Protein AF-I4EXV6-F1 (afdb_monomer_lite)

pLDDT: mean 74.29, std 11.43, range [47.28, 93.62]

Foldseek 3Di:
DDDDDDDDDPPPPP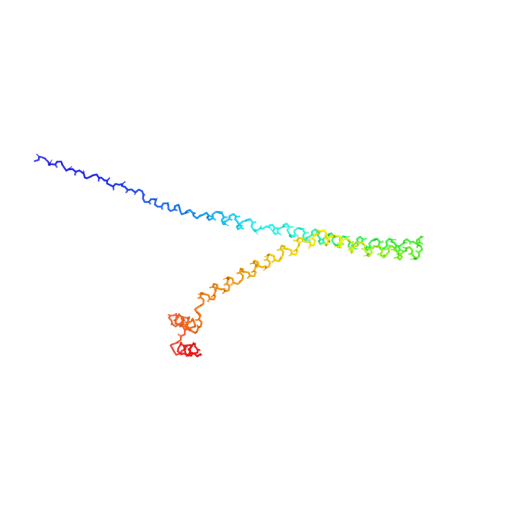DPPPPPVVVVPCVVVVVVVVVVPVPCPPVVVVVVVVVVVVVVVLVVVLVVVLVVLVVPPPDDPVRSVVVNVCSVCVVVVVVVVCCVVCVVPVVVVVVVVVVVVVVVVVVVVVVVCVVQDPALVSQLVVLVVCVVVVVDDPVVSVVSSVVRVD

Organism: Modestobacter italicus (strain DSM 44449 / CECT 9708 / BC 501) (NCBI:txid2732864)

Sequence (166 aa):
MTLPRRRSPPGDEGQPTAAADDDGDPTWRYAMALAATEDYPLLDVMWSMIVFFGLLLFFWLLFVVFDDLFKRRDIGGWGKTLWTVVVILLPYLGVFTYLIVEGRDIVGRRAQEAAEAQQQLEDRMRRISAQAPAGGTGEIQRGKQLLDEGTITADEFDAIKRRALV

Secondary structure (DSSP, 8-state):
-----PPPPP----------------HHHHHHHHHTTS--HHHHHHHHHHHHHHHHHHHHHHHHHHHHHHH--SS-HHHHHHHHHHHHHHHHHHHHHHHHHHHHHHHHHHHHHHHHHHHHHHHHHHHHHHHSPTTHHHHHHHHHHHHHTTSS-HHHHHHHHHHHT-

Structure (mmCIF, N/CA/C/O backbone):
data_AF-I4EXV6-F1
#
_entry.id   AF-I4EXV6-F1
#
loop_
_atom_site.group_PDB
_atom_site.id
_atom_site.type_symbol
_atom_site.label_atom_id
_atom_site.label_alt_id
_atom_site.label_comp_id
_atom_site.label_asym_id
_atom_site.label_entity_id
_atom_site.label_seq_id
_atom_site.pdbx_PDB_ins_code
_atom_site.Cartn_x
_atom_site.Cartn_y
_atom_site.Cartn_z
_atom_site.occupancy
_atom_site.B_iso_or_equiv
_atom_site.auth_seq_id
_atom_site.auth_comp_id
_atom_site.auth_asym_id
_atom_site.auth_atom_id
_atom_site.pdbx_PDB_model_num
ATOM 1 N N . MET A 1 1 ? -56.619 44.611 73.794 1.00 51.75 1 MET A N 1
ATOM 2 C CA . MET A 1 1 ? -55.528 44.850 72.819 1.00 51.75 1 MET A CA 1
ATOM 3 C C . MET A 1 1 ? -54.254 44.957 73.642 1.00 51.75 1 MET A C 1
ATOM 5 O O . MET A 1 1 ? -54.265 45.754 74.560 1.00 51.75 1 MET A O 1
ATOM 9 N N . THR A 1 2 ? -53.224 44.116 73.527 1.00 56.16 2 THR A N 1
ATOM 10 C CA . THR A 1 2 ? -52.598 43.542 72.321 1.00 56.16 2 THR A CA 1
ATOM 11 C C . THR A 1 2 ? -51.805 42.270 72.713 1.00 56.16 2 THR A C 1
ATOM 13 O O . THR A 1 2 ? -51.445 42.095 73.871 1.00 56.16 2 THR A O 1
ATOM 16 N N . LEU A 1 3 ? -51.622 41.362 71.751 1.00 63.12 3 LEU A N 1
ATOM 17 C CA . LEU A 1 3 ? -51.400 39.904 71.854 1.00 63.12 3 LEU A CA 1
ATOM 18 C C . LEU A 1 3 ? -50.024 39.419 72.390 1.00 63.12 3 LEU A C 1
ATOM 20 O O . LEU A 1 3 ? -49.043 40.158 72.318 1.00 63.12 3 LEU A O 1
ATOM 24 N N . PRO A 1 4 ? -49.916 38.146 72.846 1.00 61.00 4 PRO A N 1
ATOM 25 C CA . PRO A 1 4 ? -48.655 37.514 73.252 1.00 61.00 4 PRO A CA 1
ATOM 26 C C . PRO A 1 4 ? -47.729 37.190 72.062 1.00 61.00 4 PRO A C 1
ATOM 28 O O . PRO A 1 4 ? -48.160 36.726 71.006 1.00 61.00 4 PRO A O 1
ATOM 31 N N . ARG A 1 5 ? -46.424 37.404 72.262 1.00 64.62 5 ARG A N 1
ATOM 32 C CA . ARG A 1 5 ? -45.341 37.181 71.290 1.00 64.62 5 ARG A CA 1
ATOM 33 C C . ARG A 1 5 ? -45.160 35.673 71.038 1.00 64.62 5 ARG A C 1
ATOM 35 O O . ARG A 1 5 ? -44.611 34.966 71.882 1.00 64.62 5 ARG A O 1
ATOM 42 N N . ARG A 1 6 ? -45.628 35.170 69.888 1.00 63.91 6 ARG A N 1
ATOM 43 C CA . ARG A 1 6 ? -45.310 33.816 69.391 1.00 63.91 6 ARG A CA 1
ATOM 44 C C . ARG A 1 6 ? -43.787 33.662 69.271 1.00 63.91 6 ARG A C 1
ATOM 46 O O . ARG A 1 6 ? -43.142 34.485 68.628 1.00 63.91 6 ARG A O 1
ATOM 53 N N . ARG A 1 7 ? -43.229 32.597 69.855 1.00 61.91 7 ARG A N 1
ATOM 54 C CA . ARG A 1 7 ? -41.917 32.063 69.457 1.00 61.91 7 ARG A CA 1
ATOM 55 C C . ARG A 1 7 ? -42.041 31.525 68.033 1.00 61.91 7 ARG A C 1
ATOM 57 O O . ARG A 1 7 ? -42.920 30.702 67.782 1.00 61.91 7 ARG A O 1
ATOM 64 N N . SER A 1 8 ? -41.164 31.960 67.138 1.00 64.69 8 SER A N 1
ATOM 65 C CA . SER A 1 8 ? -40.897 31.230 65.900 1.00 64.69 8 SER A CA 1
ATOM 66 C C . SER A 1 8 ? -40.011 30.021 66.231 1.00 64.69 8 SER A C 1
ATOM 68 O O . SER A 1 8 ? -39.054 30.189 66.992 1.00 64.69 8 SER A O 1
ATOM 70 N N . PRO A 1 9 ? -40.316 28.812 65.730 1.00 63.75 9 PRO A N 1
ATOM 71 C CA . PRO A 1 9 ? -39.356 27.712 65.730 1.00 63.75 9 PRO A CA 1
ATOM 72 C C . PRO A 1 9 ? -38.160 28.063 64.825 1.00 63.75 9 PRO A C 1
ATOM 74 O O . PRO A 1 9 ? -38.333 28.846 63.885 1.00 63.75 9 PRO A O 1
ATOM 77 N N . PRO A 1 10 ? -36.954 27.531 65.103 1.00 61.09 10 PRO A N 1
ATOM 78 C CA . PRO A 1 10 ? -35.848 27.624 64.163 1.00 61.09 10 PRO A CA 1
ATOM 79 C C . PRO A 1 10 ? -36.288 26.918 62.881 1.00 61.09 10 PRO A C 1
ATOM 81 O O . PRO A 1 10 ? -36.674 25.753 62.909 1.00 61.09 10 PRO A O 1
ATOM 84 N N . GLY A 1 11 ? -36.319 27.663 61.779 1.00 55.62 11 GLY A N 1
ATOM 85 C CA . GLY A 1 11 ? -36.436 27.068 60.463 1.00 55.62 11 GLY A CA 1
ATOM 86 C C . GLY A 1 11 ? -35.186 26.239 60.233 1.00 55.62 11 GLY A C 1
ATOM 87 O O . GLY A 1 11 ? -34.122 26.788 59.953 1.00 55.62 11 GLY A O 1
ATOM 88 N N . ASP A 1 12 ? -35.334 24.930 60.391 1.00 58.97 12 ASP A N 1
ATOM 89 C CA . ASP A 1 12 ? -34.539 23.931 59.700 1.00 58.97 12 ASP A CA 1
ATOM 90 C C . ASP A 1 12 ? -34.760 24.122 58.190 1.00 58.97 12 ASP A C 1
ATOM 92 O O . ASP A 1 12 ? -35.495 23.382 57.547 1.00 58.97 12 ASP A O 1
ATOM 96 N N . GLU A 1 13 ? -34.138 25.147 57.613 1.00 57.84 13 GLU A N 1
ATOM 97 C CA . GLU A 1 13 ? -33.858 25.211 56.176 1.00 57.84 13 GLU A CA 1
ATOM 98 C C . GLU A 1 13 ? -32.457 24.637 55.956 1.00 57.84 13 GLU A C 1
ATOM 100 O O . GLU A 1 13 ? -31.536 25.259 55.427 1.00 57.84 13 GLU A O 1
ATOM 105 N N . GLY A 1 14 ? -32.295 23.410 56.452 1.00 57.44 14 GLY A N 1
ATOM 106 C CA . GLY A 1 14 ? -31.312 22.496 55.920 1.00 57.44 14 GLY A CA 1
ATOM 107 C C . GLY A 1 14 ? -31.744 22.097 54.512 1.00 57.44 14 GLY A C 1
ATOM 108 O O . GLY A 1 14 ? -32.912 21.805 54.277 1.00 57.44 14 GLY A O 1
ATOM 109 N N . GLN A 1 15 ? -30.752 22.050 53.626 1.00 55.94 15 GLN A N 1
ATOM 110 C CA . GLN A 1 15 ? -30.776 21.504 52.267 1.00 55.94 15 GLN A CA 1
ATOM 111 C C . GLN A 1 15 ? -31.328 22.422 51.168 1.00 55.94 15 GLN A C 1
ATOM 113 O O . GLN A 1 15 ? -32.482 22.310 50.759 1.00 55.94 15 GLN A O 1
ATOM 118 N N . PRO A 1 16 ? -30.437 23.183 50.498 1.00 55.34 16 PRO A N 1
ATOM 119 C CA . PRO A 1 16 ? -30.421 23.092 49.045 1.00 55.34 16 PRO A CA 1
ATOM 120 C C . PRO A 1 16 ? -30.399 21.603 48.672 1.00 55.34 16 PRO A C 1
ATOM 122 O O . PRO A 1 16 ? -29.424 20.897 48.925 1.00 55.34 16 PRO A O 1
ATOM 125 N N . THR A 1 17 ? -31.496 21.119 48.097 1.00 58.41 17 THR A N 1
ATOM 126 C CA . THR A 1 17 ? -31.612 19.825 47.415 1.00 58.41 17 THR A CA 1
ATOM 127 C C . THR A 1 17 ? -30.792 19.848 46.125 1.00 58.41 17 THR A C 1
ATOM 129 O O . THR A 1 17 ? -31.311 19.673 45.027 1.00 58.41 17 THR A O 1
ATOM 132 N N . ALA A 1 18 ? -29.500 20.112 46.261 1.00 54.69 18 ALA A N 1
ATOM 133 C CA . ALA A 1 18 ? -28.501 19.803 45.267 1.00 54.69 18 ALA A CA 1
ATOM 134 C C . ALA A 1 18 ? -27.835 18.513 45.738 1.00 54.69 18 ALA A C 1
ATOM 136 O O . ALA A 1 18 ? -26.668 18.493 46.120 1.00 54.69 18 ALA A O 1
ATOM 137 N N . ALA A 1 19 ? -28.596 17.421 45.660 1.00 53.94 19 ALA A N 1
ATOM 138 C CA . ALA A 1 19 ? -28.031 16.198 45.116 1.00 53.94 19 ALA A CA 1
ATOM 139 C C . ALA A 1 19 ? -27.595 16.532 43.676 1.00 53.94 19 ALA A C 1
ATOM 141 O O . ALA A 1 19 ? -28.253 16.206 42.696 1.00 53.94 19 ALA A O 1
ATOM 142 N N . ALA A 1 20 ? -26.524 17.324 43.563 1.00 58.34 20 ALA A N 1
ATOM 143 C CA . ALA A 1 20 ? -25.558 17.111 42.520 1.00 58.34 20 ALA A CA 1
ATOM 144 C C . ALA A 1 20 ? -24.940 15.783 42.929 1.00 58.34 20 ALA A C 1
ATOM 146 O O . ALA A 1 20 ? -24.018 15.732 43.741 1.00 58.34 20 ALA A O 1
ATOM 147 N N . ASP A 1 21 ? -25.617 14.734 42.482 1.00 58.16 21 ASP A N 1
ATOM 148 C CA . ASP A 1 21 ? -25.072 13.421 42.233 1.00 58.16 21 ASP A CA 1
ATOM 149 C C . ASP A 1 21 ? -23.803 13.656 41.393 1.00 58.16 21 ASP A C 1
ATOM 151 O O . ASP A 1 21 ? -23.803 13.700 40.164 1.00 58.16 21 ASP A O 1
ATOM 155 N N . ASP A 1 22 ? -22.719 13.989 42.104 1.00 59.03 22 ASP A N 1
ATOM 156 C CA . ASP A 1 22 ? -21.326 13.866 41.691 1.00 59.03 22 ASP A CA 1
ATOM 157 C C . ASP A 1 22 ? -21.031 12.369 41.735 1.00 59.03 22 ASP A C 1
ATOM 159 O O . ASP A 1 22 ? -20.273 11.853 42.561 1.00 59.03 22 ASP A O 1
ATOM 163 N N . ASP A 1 23 ? -21.765 11.653 40.890 1.00 59.75 23 ASP A N 1
ATOM 164 C CA . ASP A 1 23 ? -21.546 10.257 40.619 1.00 59.75 23 ASP A CA 1
ATOM 165 C C . ASP A 1 23 ? -20.202 10.242 39.913 1.00 59.75 23 ASP A C 1
ATOM 167 O O . ASP A 1 23 ? -20.046 10.707 38.781 1.00 59.75 23 ASP A O 1
ATOM 171 N N . GLY A 1 24 ? -19.180 9.821 40.652 1.00 59.69 24 GLY A N 1
ATOM 172 C CA . GLY A 1 24 ? -17.804 9.711 40.196 1.00 59.69 24 GLY A CA 1
ATOM 173 C C . GLY A 1 24 ? -17.619 8.673 39.090 1.00 59.69 24 GLY A C 1
ATOM 174 O O . GLY A 1 24 ? -16.624 7.951 39.104 1.00 59.69 24 GLY A O 1
ATOM 175 N N . ASP A 1 25 ? -18.543 8.568 38.141 1.00 62.94 25 ASP A N 1
ATOM 176 C CA . ASP A 1 25 ? -18.365 7.905 36.870 1.00 62.94 25 ASP A CA 1
ATOM 177 C C . ASP A 1 25 ? -17.633 8.873 35.945 1.00 62.94 25 ASP A C 1
ATOM 179 O O . ASP A 1 25 ? -18.188 9.853 35.439 1.00 62.94 25 ASP A O 1
ATOM 183 N N . PRO A 1 26 ? -16.350 8.605 35.661 1.00 64.62 26 PRO A N 1
ATOM 184 C CA . PRO A 1 26 ? -15.606 9.391 34.711 1.00 64.62 26 PRO A CA 1
ATOM 185 C C . PRO A 1 26 ? -16.031 8.964 33.303 1.00 64.62 26 PRO A C 1
ATOM 187 O O . PRO A 1 26 ? -15.256 8.383 32.546 1.00 64.62 26 PRO A O 1
ATOM 190 N N . THR A 1 27 ? -17.281 9.235 32.938 1.00 66.06 27 THR A N 1
ATOM 191 C CA . THR A 1 27 ? -17.832 9.062 31.588 1.00 66.06 27 THR A CA 1
ATOM 192 C C . THR A 1 27 ? -16.961 9.771 30.556 1.00 66.06 27 THR A C 1
ATOM 194 O O . THR A 1 27 ? -16.745 9.247 29.467 1.00 66.06 27 THR A O 1
ATOM 197 N N . TRP A 1 28 ? -16.329 10.883 30.943 1.00 69.56 28 TRP A N 1
ATOM 198 C CA . TRP A 1 28 ? -15.319 11.585 30.155 1.00 69.56 28 TRP A CA 1
ATOM 199 C C . TRP A 1 28 ? -14.068 10.741 29.849 1.00 69.56 28 TRP A C 1
ATOM 201 O O . TRP A 1 28 ? -13.490 10.914 28.781 1.00 69.56 28 TRP A O 1
ATOM 211 N N . ARG A 1 29 ? -13.662 9.794 30.715 1.00 67.31 29 ARG A N 1
ATOM 212 C CA . ARG A 1 29 ? -12.549 8.858 30.434 1.00 67.31 29 ARG A CA 1
ATOM 213 C C . ARG A 1 29 ? -12.930 7.867 29.348 1.00 67.31 29 ARG A C 1
ATOM 215 O O . ARG A 1 29 ? -12.109 7.575 28.486 1.00 67.31 29 ARG A O 1
ATOM 222 N N . TYR A 1 30 ? -14.171 7.388 29.364 1.00 69.44 30 TYR A N 1
ATOM 223 C CA . TYR A 1 30 ? -14.689 6.513 28.315 1.00 69.44 30 TYR A CA 1
ATOM 224 C C . TYR A 1 30 ? -14.934 7.284 27.013 1.00 69.44 30 TYR A C 1
ATOM 226 O O . TYR A 1 30 ? -14.622 6.779 25.941 1.00 69.44 30 TYR A O 1
ATOM 234 N N . ALA A 1 31 ? -15.399 8.532 27.095 1.00 64.94 31 ALA A N 1
ATOM 235 C CA . ALA A 1 31 ? -15.562 9.407 25.939 1.00 64.94 31 ALA A CA 1
ATOM 236 C C . ALA A 1 31 ? -14.216 9.764 25.285 1.00 64.94 31 ALA A C 1
ATOM 238 O O . ALA A 1 31 ? -14.114 9.742 24.063 1.00 64.94 31 ALA A O 1
ATOM 239 N N . MET A 1 32 ? -13.162 10.020 26.072 1.00 66.69 32 MET A N 1
ATOM 240 C CA . MET A 1 32 ? -11.803 10.208 25.546 1.00 66.69 32 MET A CA 1
ATOM 241 C C . MET A 1 32 ? -11.223 8.924 24.947 1.00 66.69 32 MET A C 1
ATOM 243 O O . MET A 1 32 ? -10.549 8.998 23.926 1.00 66.69 32 MET A O 1
ATOM 247 N N . ALA A 1 33 ? -11.504 7.758 25.534 1.00 63.94 33 ALA A N 1
ATOM 248 C CA . ALA A 1 33 ? -11.060 6.473 24.992 1.00 63.94 33 ALA A CA 1
ATOM 249 C C . ALA A 1 33 ? -11.749 6.119 23.658 1.00 63.94 33 ALA A C 1
ATOM 251 O O . ALA A 1 33 ? -11.093 5.616 22.749 1.00 63.94 33 ALA A O 1
ATOM 252 N N . LEU A 1 34 ? -13.045 6.424 23.518 1.00 63.06 34 LEU A N 1
ATOM 253 C CA . LEU A 1 34 ? -13.802 6.236 22.273 1.00 63.06 34 LEU A CA 1
ATOM 254 C C . LEU A 1 34 ? -13.419 7.264 21.196 1.00 63.06 34 LEU A C 1
ATOM 256 O O . LEU A 1 34 ? -13.335 6.924 20.023 1.00 63.06 34 LEU A O 1
ATOM 260 N N . ALA A 1 35 ? -13.130 8.510 21.579 1.00 63.47 35 ALA A N 1
ATOM 261 C CA . ALA A 1 35 ? -12.663 9.531 20.638 1.00 63.47 35 ALA A CA 1
ATOM 262 C C . ALA A 1 35 ? -11.236 9.263 20.129 1.00 63.47 35 ALA A C 1
ATOM 264 O O . ALA A 1 35 ? -10.903 9.642 19.011 1.00 63.47 35 ALA A O 1
ATOM 265 N N . ALA A 1 36 ? -10.398 8.601 20.932 1.00 61.22 36 ALA A N 1
ATOM 266 C CA . ALA A 1 36 ? -9.043 8.214 20.547 1.00 61.22 36 ALA A CA 1
ATOM 267 C C . ALA A 1 36 ? -8.987 6.978 19.634 1.00 61.22 36 ALA A C 1
ATOM 269 O O . ALA A 1 36 ? -7.903 6.626 19.201 1.00 61.22 36 ALA A O 1
ATOM 270 N N . THR A 1 37 ? -10.113 6.300 19.378 1.00 60.72 37 THR A N 1
ATOM 271 C CA . THR A 1 37 ? -10.175 5.093 18.532 1.00 60.72 37 THR A CA 1
ATOM 272 C C . THR A 1 37 ? -10.734 5.354 17.127 1.00 60.72 37 THR A C 1
ATOM 274 O O . THR A 1 37 ? -10.709 4.456 16.288 1.00 60.72 37 THR A O 1
ATOM 277 N N . GLU A 1 38 ? -11.184 6.578 16.820 1.00 59.88 38 GLU A N 1
ATOM 278 C CA . GLU A 1 38 ? -11.536 7.002 15.453 1.00 59.88 38 GLU A CA 1
ATOM 279 C C . GLU A 1 38 ? -10.301 7.522 14.697 1.00 59.88 38 GLU A C 1
ATOM 281 O O . GLU A 1 38 ? -10.235 8.666 14.241 1.00 59.88 38 GLU A O 1
ATOM 286 N N . ASP A 1 39 ? -9.275 6.683 14.593 1.00 67.81 39 ASP A N 1
ATOM 287 C CA . ASP A 1 39 ? -7.986 7.077 14.034 1.00 67.81 39 ASP A CA 1
ATOM 288 C C . ASP A 1 39 ? -8.050 7.244 12.498 1.00 67.81 39 ASP A C 1
ATOM 290 O O . ASP A 1 39 ? -7.915 6.312 11.711 1.00 67.81 39 ASP A O 1
ATOM 294 N N . TYR A 1 40 ? -8.253 8.493 12.073 1.00 70.31 40 TYR A N 1
ATOM 295 C CA . TYR A 1 40 ? -7.878 9.095 10.781 1.00 70.31 40 TYR A CA 1
ATOM 296 C C . TYR A 1 40 ? -8.261 8.362 9.471 1.00 70.31 40 TYR A C 1
ATOM 298 O O . TYR A 1 40 ? -7.394 8.127 8.620 1.00 70.31 40 TYR A O 1
ATOM 306 N N . PRO A 1 41 ? -9.559 8.155 9.178 1.00 78.94 41 PRO A N 1
ATOM 307 C CA . PRO A 1 41 ? -10.008 7.571 7.905 1.00 78.94 41 PRO A CA 1
ATOM 308 C C . PRO A 1 41 ? -9.568 8.378 6.667 1.00 78.94 41 PRO A C 1
ATOM 310 O O . PRO A 1 41 ? -9.293 7.818 5.609 1.00 78.94 41 PRO A O 1
ATOM 313 N N . LEU A 1 42 ? -9.450 9.706 6.787 1.00 83.00 42 LEU A N 1
ATOM 314 C CA . LEU A 1 42 ? -8.954 10.578 5.712 1.00 83.00 42 LEU A CA 1
ATOM 315 C C . LEU A 1 42 ? -7.480 10.324 5.377 1.00 83.00 42 LEU A C 1
ATOM 317 O O . LEU A 1 42 ? -7.105 10.366 4.205 1.00 83.00 42 LEU A O 1
ATOM 321 N N . LEU A 1 43 ? -6.649 10.074 6.393 1.00 86.25 43 LEU A N 1
ATOM 322 C CA . LEU A 1 43 ? -5.231 9.787 6.203 1.00 86.25 43 LEU A CA 1
ATOM 323 C C . LEU A 1 43 ? -5.053 8.427 5.530 1.00 86.25 43 LEU A C 1
ATOM 325 O O . LEU A 1 43 ? -4.230 8.322 4.629 1.00 86.25 43 LEU A O 1
ATOM 329 N N . ASP A 1 44 ? -5.862 7.432 5.894 1.00 81.38 44 ASP A N 1
ATOM 330 C CA . ASP A 1 44 ? -5.834 6.106 5.270 1.00 81.38 44 ASP A CA 1
ATOM 331 C C . ASP A 1 44 ? -6.270 6.148 3.792 1.00 81.38 44 ASP A C 1
ATOM 333 O O . ASP A 1 44 ? -5.614 5.594 2.904 1.00 81.38 44 ASP A O 1
ATOM 337 N N . VAL A 1 45 ? -7.316 6.916 3.470 1.00 87.31 45 VAL A N 1
ATOM 338 C CA . VAL A 1 45 ? -7.735 7.143 2.074 1.00 87.31 45 VAL A CA 1
ATOM 339 C C . VAL A 1 45 ? -6.681 7.934 1.285 1.00 87.31 45 VAL A C 1
ATOM 341 O O . VAL A 1 45 ? -6.365 7.591 0.145 1.00 87.31 45 VAL A O 1
ATOM 344 N N . MET A 1 46 ? -6.086 8.975 1.872 1.00 91.06 46 MET A N 1
ATOM 345 C CA . MET A 1 46 ? -5.004 9.732 1.231 1.00 91.06 46 MET A CA 1
ATOM 346 C C . MET A 1 46 ? -3.769 8.851 1.003 1.00 91.06 46 MET A C 1
ATOM 348 O O . MET A 1 46 ? -3.165 8.881 -0.069 1.00 91.06 46 MET A O 1
ATOM 352 N N . TRP A 1 47 ? -3.408 8.045 1.998 1.00 86.62 47 TRP A N 1
ATOM 353 C CA . TRP A 1 47 ? -2.277 7.132 1.942 1.00 86.62 47 TRP A CA 1
ATOM 354 C C . TRP A 1 47 ? -2.482 6.050 0.886 1.00 86.62 47 TRP A C 1
ATOM 356 O O . TRP A 1 47 ? -1.605 5.838 0.050 1.00 86.62 47 TRP A O 1
ATOM 366 N N . SER A 1 48 ? -3.657 5.421 0.846 1.00 85.00 48 SER A N 1
ATOM 367 C CA . SER A 1 48 ? -3.992 4.436 -0.186 1.00 85.00 48 SER A CA 1
ATOM 368 C C . SER A 1 48 ? -3.975 5.039 -1.595 1.00 85.00 48 SER A C 1
ATOM 370 O O . SER A 1 48 ? -3.470 4.393 -2.512 1.00 85.00 48 SER A O 1
ATOM 372 N N . MET A 1 49 ? -4.408 6.295 -1.774 1.00 91.00 49 MET A N 1
ATOM 373 C CA . MET A 1 49 ? -4.269 7.019 -3.045 1.00 91.00 49 MET A CA 1
ATOM 374 C C . MET A 1 49 ? -2.796 7.227 -3.433 1.00 91.00 49 MET A C 1
ATOM 376 O O . MET A 1 49 ? -2.431 7.002 -4.587 1.00 91.00 49 MET A O 1
ATOM 380 N N . ILE A 1 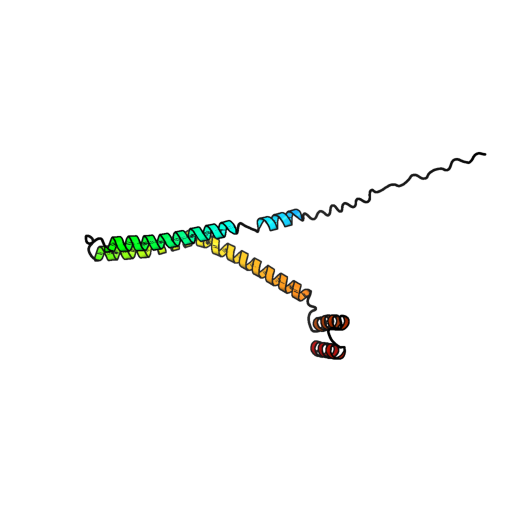50 ? -1.934 7.614 -2.485 1.00 93.62 50 ILE A N 1
ATOM 381 C CA . ILE A 1 50 ? -0.487 7.771 -2.714 1.00 93.62 50 ILE A CA 1
ATOM 382 C C . ILE A 1 50 ? 0.148 6.432 -3.093 1.00 93.62 50 ILE A C 1
ATOM 384 O O . ILE A 1 50 ? 0.896 6.368 -4.066 1.00 93.62 50 ILE A O 1
ATOM 388 N N . VAL A 1 51 ? -0.163 5.358 -2.363 1.00 88.31 51 VAL A N 1
ATOM 389 C CA . VAL A 1 51 ? 0.350 4.011 -2.646 1.00 88.31 51 VAL A CA 1
ATOM 390 C C . VAL A 1 51 ? -0.123 3.535 -4.018 1.00 88.31 51 VAL A C 1
ATOM 392 O O . VAL A 1 51 ? 0.685 3.037 -4.800 1.00 88.31 51 VAL A O 1
ATOM 395 N N . PHE A 1 52 ? -1.398 3.733 -4.355 1.00 89.00 52 PHE A N 1
ATOM 396 C CA . PHE A 1 52 ? -1.948 3.390 -5.665 1.00 89.00 52 PHE A CA 1
ATOM 397 C C . PHE A 1 52 ? -1.274 4.176 -6.797 1.00 89.00 52 PHE A C 1
ATOM 399 O O . PHE A 1 52 ? -0.881 3.598 -7.811 1.00 89.00 52 PHE A O 1
ATOM 406 N N . PHE A 1 53 ? -1.083 5.484 -6.620 1.00 93.12 53 PHE A N 1
ATOM 407 C CA . PHE A 1 53 ? -0.399 6.322 -7.601 1.00 93.12 53 PHE A CA 1
ATOM 408 C C . PHE A 1 53 ? 1.081 5.947 -7.740 1.00 93.12 53 PHE A C 1
ATOM 410 O O . PHE A 1 53 ? 1.595 5.855 -8.852 1.00 93.12 53 PHE A O 1
ATOM 417 N N . GLY A 1 54 ? 1.757 5.659 -6.626 1.00 92.00 54 GLY A N 1
ATOM 418 C CA . GLY A 1 54 ? 3.127 5.154 -6.603 1.00 92.00 54 GLY A CA 1
ATOM 419 C C . GLY A 1 54 ? 3.260 3.810 -7.318 1.00 92.00 54 GLY A C 1
ATOM 420 O O . GLY A 1 54 ? 4.184 3.631 -8.106 1.00 92.00 54 GLY A O 1
ATOM 421 N N . LEU A 1 55 ? 2.303 2.899 -7.124 1.00 87.50 55 LEU A N 1
ATOM 422 C CA . LEU A 1 55 ? 2.230 1.624 -7.836 1.00 87.50 55 LEU A CA 1
ATOM 423 C C . LEU A 1 55 ? 2.048 1.839 -9.347 1.00 87.50 55 LEU A C 1
ATOM 425 O O . LEU A 1 55 ? 2.738 1.213 -10.151 1.00 87.50 55 LEU A O 1
ATOM 429 N N . LEU A 1 56 ? 1.159 2.753 -9.741 1.00 91.44 56 LEU A N 1
ATOM 430 C CA . L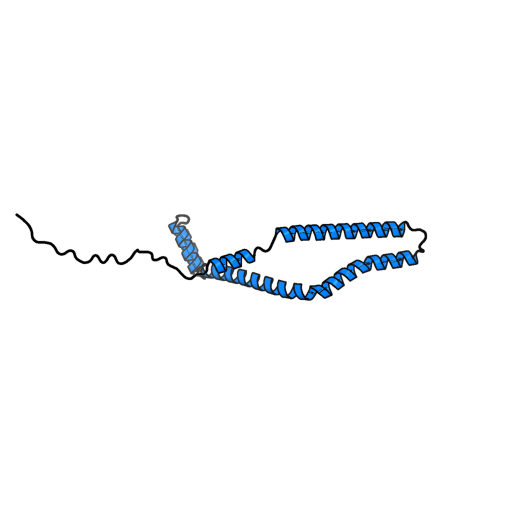EU A 1 56 ? 0.937 3.093 -11.145 1.00 91.44 56 LEU A CA 1
ATOM 431 C C . LEU A 1 56 ? 2.195 3.696 -11.786 1.00 91.44 56 LEU A C 1
ATOM 433 O O . LEU A 1 56 ? 2.603 3.253 -12.859 1.00 91.44 56 LEU A O 1
ATOM 437 N N . LEU A 1 57 ? 2.835 4.664 -11.120 1.00 92.56 57 LEU A N 1
ATOM 438 C CA . LEU A 1 57 ? 4.099 5.251 -11.567 1.00 92.56 57 LEU A CA 1
ATOM 439 C C . LEU A 1 57 ? 5.210 4.208 -11.651 1.00 92.56 57 LEU A C 1
ATOM 441 O O . LEU A 1 57 ? 6.001 4.240 -12.588 1.00 92.56 57 LEU A O 1
ATOM 445 N N . PHE A 1 58 ? 5.260 3.276 -10.704 1.00 87.19 58 PHE A N 1
ATOM 446 C CA . PHE A 1 58 ? 6.226 2.189 -10.707 1.00 87.19 58 PHE A CA 1
ATOM 447 C C . PHE A 1 58 ? 6.074 1.309 -11.954 1.00 87.19 58 PHE A C 1
ATOM 449 O O . PHE A 1 58 ? 7.049 1.102 -12.676 1.00 87.19 58 PHE A O 1
ATOM 456 N N . PHE A 1 59 ? 4.857 0.844 -12.263 1.00 88.00 59 PHE A N 1
ATOM 457 C CA . PHE A 1 59 ? 4.608 0.075 -13.487 1.00 88.00 59 PHE A CA 1
ATOM 458 C C . PHE A 1 59 ? 4.870 0.898 -14.747 1.00 88.00 59 PHE A C 1
ATOM 460 O O . PHE A 1 59 ? 5.457 0.391 -15.700 1.00 88.00 59 PHE A O 1
ATOM 467 N N . TRP A 1 60 ? 4.487 2.174 -14.756 1.00 90.88 60 TRP A N 1
ATOM 468 C CA . TRP A 1 60 ? 4.770 3.067 -15.874 1.00 90.88 60 TRP A CA 1
ATOM 469 C C . TRP A 1 60 ? 6.278 3.205 -16.125 1.00 90.88 60 TRP A C 1
ATOM 471 O O . TRP A 1 60 ? 6.731 3.024 -17.254 1.00 90.88 60 TRP A O 1
ATOM 481 N N . LEU A 1 61 ? 7.069 3.433 -15.072 1.00 88.69 61 LEU A N 1
ATOM 482 C CA . LEU A 1 61 ? 8.525 3.524 -15.157 1.00 88.69 61 LEU A CA 1
ATOM 483 C C . LEU A 1 61 ? 9.138 2.203 -15.632 1.00 88.69 61 LEU A C 1
ATOM 485 O O . LEU A 1 61 ? 10.043 2.218 -16.461 1.00 88.69 61 LEU A O 1
ATOM 489 N N . LEU A 1 62 ? 8.613 1.068 -15.164 1.00 87.00 62 LEU A N 1
ATOM 490 C CA . LEU A 1 62 ? 9.017 -0.258 -15.623 1.00 87.00 62 LEU A CA 1
ATOM 491 C C . LEU A 1 62 ? 8.855 -0.372 -17.148 1.00 87.00 62 LEU A C 1
ATOM 493 O O . LEU A 1 62 ? 9.813 -0.719 -17.834 1.00 87.00 62 LEU A O 1
ATOM 497 N N . PHE A 1 63 ? 7.690 -0.008 -17.695 1.00 86.62 63 PHE A N 1
ATOM 498 C CA . PHE A 1 63 ? 7.457 -0.019 -19.144 1.00 86.62 63 PHE A CA 1
ATOM 499 C C . PHE A 1 63 ? 8.372 0.943 -19.906 1.00 86.62 63 PHE A C 1
ATOM 501 O O . PHE A 1 63 ? 8.885 0.566 -20.957 1.00 86.62 63 PHE A O 1
ATOM 508 N N . VAL A 1 64 ? 8.616 2.148 -19.383 1.00 87.81 64 VAL A N 1
ATOM 509 C CA . VAL A 1 64 ? 9.541 3.122 -19.991 1.00 87.81 64 VAL A CA 1
ATOM 510 C C . VAL A 1 64 ? 10.966 2.572 -20.038 1.00 87.81 64 VAL A C 1
ATOM 512 O O . VAL A 1 64 ? 11.620 2.654 -21.074 1.00 87.81 64 VAL A O 1
ATOM 515 N N . VAL A 1 65 ? 11.439 1.967 -18.946 1.00 84.75 65 VAL A N 1
ATOM 516 C CA . VAL A 1 65 ? 12.771 1.350 -18.871 1.00 84.75 65 VAL A CA 1
ATOM 517 C C . VAL A 1 65 ? 12.874 0.159 -19.824 1.00 84.75 65 VAL A C 1
ATOM 519 O O . VAL A 1 65 ? 13.892 0.003 -20.496 1.00 84.75 65 VAL A O 1
ATOM 522 N N . PHE A 1 66 ? 11.825 -0.662 -19.929 1.00 83.12 66 PHE A N 1
ATOM 523 C CA . PHE A 1 66 ? 11.772 -1.742 -20.912 1.00 83.12 66 PHE A CA 1
ATOM 524 C C . PHE A 1 66 ? 11.837 -1.207 -22.347 1.00 83.12 66 PHE A C 1
ATOM 526 O O . PHE A 1 66 ? 12.667 -1.675 -23.124 1.00 83.12 66 PHE A O 1
ATOM 533 N N . ASP A 1 6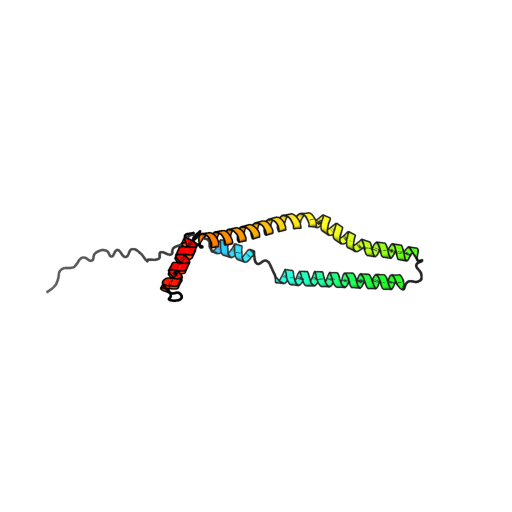7 ? 11.008 -0.222 -22.701 1.00 80.12 67 ASP A N 1
ATOM 534 C CA . ASP A 1 67 ? 10.985 0.386 -24.037 1.00 80.12 67 ASP A CA 1
ATOM 535 C C . ASP A 1 67 ? 12.338 1.020 -24.405 1.00 80.12 67 ASP A C 1
ATOM 537 O O . ASP A 1 67 ? 12.850 0.788 -25.503 1.00 80.12 67 ASP A O 1
ATOM 541 N N . ASP A 1 68 ? 12.976 1.731 -23.470 1.00 83.75 68 ASP A N 1
ATOM 542 C CA . ASP A 1 68 ? 14.327 2.277 -23.646 1.00 83.75 68 ASP A CA 1
ATOM 543 C C . ASP A 1 68 ? 15.365 1.166 -23.885 1.00 83.75 68 ASP A C 1
ATOM 545 O O . ASP A 1 68 ? 16.127 1.202 -24.858 1.00 83.75 68 ASP A O 1
ATOM 549 N N . LEU A 1 69 ? 15.336 0.106 -23.071 1.00 81.31 69 LEU A N 1
ATOM 550 C CA . LEU A 1 69 ? 16.250 -1.030 -23.194 1.00 81.31 69 LEU A CA 1
ATOM 551 C C . LEU A 1 69 ? 16.088 -1.771 -24.532 1.00 81.31 69 LEU A C 1
ATOM 553 O O . LEU A 1 69 ? 17.073 -2.231 -25.123 1.00 81.31 69 LEU A O 1
ATOM 557 N N . PHE A 1 70 ? 14.858 -1.886 -25.040 1.00 76.88 70 PHE A N 1
ATOM 558 C CA . PHE A 1 70 ? 14.600 -2.491 -26.345 1.00 76.88 70 PHE A CA 1
ATOM 559 C C . PHE A 1 70 ? 15.033 -1.584 -27.501 1.00 76.88 70 PHE A C 1
ATOM 561 O O . PHE A 1 70 ? 15.622 -2.097 -28.463 1.00 76.88 70 PHE A O 1
ATOM 568 N N . LYS A 1 71 ? 14.816 -0.265 -27.392 1.00 78.69 71 LYS A N 1
ATOM 569 C CA . LYS A 1 71 ? 15.243 0.742 -28.381 1.00 78.69 71 LYS A CA 1
ATOM 570 C C . LYS A 1 71 ? 16.759 0.809 -28.539 1.00 78.69 71 LYS A C 1
ATOM 572 O O . LYS A 1 71 ? 17.252 1.000 -29.654 1.00 78.69 71 LYS A O 1
ATOM 577 N N . ARG A 1 72 ? 17.509 0.590 -27.460 1.00 77.56 72 ARG A N 1
ATOM 578 C CA . ARG A 1 72 ? 18.974 0.525 -27.472 1.00 77.56 72 ARG A CA 1
ATOM 579 C C . ARG A 1 72 ? 19.471 -0.681 -28.282 1.00 77.56 72 ARG A C 1
ATOM 581 O O . ARG A 1 72 ? 19.379 -1.836 -27.870 1.00 77.56 72 ARG A O 1
ATOM 588 N N . ARG A 1 73 ? 19.946 -0.432 -29.509 1.00 68.56 73 ARG A N 1
ATOM 589 C CA . ARG A 1 73 ? 20.497 -1.443 -30.445 1.00 68.56 73 ARG A CA 1
ATOM 590 C C . ARG A 1 73 ? 21.988 -1.736 -30.237 1.00 68.56 73 ARG A C 1
ATOM 592 O O . ARG A 1 73 ? 22.526 -2.622 -30.890 1.00 68.56 73 ARG A O 1
ATOM 599 N N . ASP A 1 74 ? 22.629 -1.003 -29.336 1.00 70.50 74 ASP A N 1
ATOM 600 C CA . ASP A 1 74 ? 24.041 -1.091 -28.955 1.00 70.50 74 ASP A CA 1
ATOM 601 C C . ASP A 1 74 ? 24.336 -2.224 -27.954 1.00 70.50 74 ASP A C 1
ATOM 603 O O . ASP A 1 74 ? 25.468 -2.697 -27.876 1.00 70.50 74 ASP A O 1
ATOM 607 N N . ILE A 1 75 ? 23.327 -2.704 -27.217 1.00 72.38 75 ILE A N 1
ATOM 608 C CA . ILE A 1 75 ? 23.464 -3.814 -26.263 1.00 72.38 75 ILE A CA 1
ATOM 609 C C . ILE A 1 75 ? 23.111 -5.146 -26.942 1.00 72.38 75 ILE A C 1
ATOM 611 O O . ILE A 1 75 ? 21.989 -5.350 -27.412 1.00 72.38 75 ILE A O 1
ATOM 615 N N . GLY A 1 76 ? 24.071 -6.079 -26.963 1.00 75.06 76 GLY A N 1
ATOM 616 C CA . GLY A 1 76 ? 23.875 -7.443 -27.466 1.00 75.06 76 GLY A CA 1
ATOM 617 C C . GLY A 1 76 ? 22.787 -8.210 -26.699 1.00 75.06 76 GLY A C 1
ATOM 618 O O . GLY A 1 76 ? 22.520 -7.929 -25.531 1.00 75.06 76 GLY A O 1
ATOM 619 N N . GLY A 1 77 ? 22.162 -9.203 -27.344 1.00 74.56 77 GLY A N 1
ATOM 620 C CA . GLY A 1 77 ? 20.968 -9.894 -26.823 1.00 74.56 77 GLY A CA 1
ATOM 621 C C . GLY A 1 77 ? 21.095 -10.427 -25.389 1.00 74.56 77 GLY A C 1
ATOM 622 O O . GLY A 1 77 ? 20.166 -10.284 -24.603 1.00 74.56 77 GLY A O 1
ATOM 623 N N . TRP A 1 78 ? 22.270 -10.934 -25.005 1.00 77.81 78 TRP A N 1
ATOM 624 C CA . TRP A 1 78 ? 22.546 -11.406 -23.641 1.00 77.81 78 TRP A CA 1
ATOM 625 C C . TRP A 1 78 ? 22.503 -10.301 -22.577 1.00 77.81 78 TRP A C 1
ATOM 627 O O . TRP A 1 78 ? 22.010 -10.533 -21.474 1.00 77.81 78 TRP A O 1
ATOM 637 N N . GLY A 1 79 ? 22.960 -9.089 -22.908 1.00 81.38 79 GLY A N 1
ATOM 638 C CA . GLY A 1 79 ? 22.876 -7.939 -22.007 1.00 81.38 79 GLY A CA 1
ATOM 639 C C . GLY A 1 79 ? 21.428 -7.514 -21.770 1.00 81.38 79 GLY A C 1
ATOM 640 O O . GLY A 1 79 ? 21.048 -7.247 -20.634 1.00 81.38 79 GLY A O 1
ATOM 641 N N . LYS A 1 80 ? 20.589 -7.542 -22.815 1.00 78.75 80 LYS A N 1
ATOM 642 C CA . LYS A 1 80 ? 19.151 -7.244 -22.695 1.00 78.75 80 LYS A CA 1
ATOM 643 C C . LYS A 1 80 ? 18.427 -8.253 -21.809 1.00 78.75 80 LYS A C 1
ATOM 645 O O . LYS A 1 80 ? 17.611 -7.855 -20.979 1.00 78.75 80 LYS A O 1
ATOM 650 N N . THR A 1 81 ? 18.749 -9.539 -21.945 1.00 81.62 81 THR A N 1
ATOM 651 C CA . THR A 1 81 ? 18.157 -10.599 -21.118 1.00 81.62 81 THR A CA 1
ATOM 652 C C . THR A 1 81 ? 18.533 -10.442 -19.646 1.00 81.62 81 THR A C 1
ATOM 654 O O . THR A 1 81 ? 17.651 -10.491 -18.793 1.00 81.62 81 THR A O 1
ATOM 657 N N . LEU A 1 82 ? 19.810 -10.192 -19.332 1.00 86.69 82 LEU A N 1
ATOM 658 C CA . LEU A 1 82 ? 20.250 -9.988 -17.947 1.00 86.69 82 LEU A CA 1
ATOM 659 C C . LEU A 1 82 ? 19.564 -8.772 -17.312 1.00 86.69 82 LEU A C 1
ATOM 661 O O . LEU A 1 82 ? 19.037 -8.872 -16.207 1.00 86.69 82 LEU A O 1
ATOM 665 N N . TRP A 1 83 ? 19.511 -7.648 -18.031 1.00 83.31 83 TRP A N 1
ATOM 666 C CA . TRP A 1 83 ? 18.830 -6.443 -17.556 1.00 83.31 83 TRP A CA 1
ATOM 667 C C . TRP A 1 83 ? 17.334 -6.665 -17.339 1.00 83.31 83 TRP A C 1
ATOM 669 O O . TRP A 1 83 ? 16.798 -6.236 -16.323 1.00 83.31 83 TRP A O 1
ATOM 679 N N . THR A 1 84 ? 16.679 -7.400 -18.237 1.00 82.25 84 THR A N 1
ATOM 680 C CA . THR A 1 84 ? 15.268 -7.782 -18.088 1.00 82.25 84 THR A CA 1
ATOM 681 C C . THR A 1 84 ? 15.040 -8.571 -16.801 1.00 82.25 84 THR A C 1
ATOM 683 O O . THR A 1 84 ? 14.141 -8.246 -16.031 1.00 82.25 84 THR A O 1
ATOM 686 N N . VAL A 1 85 ? 15.882 -9.570 -16.524 1.00 86.62 85 VAL A N 1
ATOM 687 C CA . VAL A 1 85 ? 15.786 -10.378 -15.300 1.00 86.62 85 VAL A CA 1
ATOM 688 C C . VAL A 1 85 ? 16.008 -9.520 -14.055 1.00 86.62 85 VAL A C 1
ATOM 690 O O . VAL A 1 85 ? 15.234 -9.620 -13.108 1.00 86.62 85 VAL A O 1
ATOM 693 N N . VAL A 1 86 ? 17.013 -8.640 -14.056 1.00 85.56 86 VAL A N 1
ATOM 694 C CA . VAL A 1 86 ? 17.281 -7.734 -12.928 1.00 85.56 86 VAL A CA 1
ATOM 695 C C . VAL A 1 86 ? 16.090 -6.810 -12.664 1.00 85.56 86 VAL A C 1
ATOM 697 O O . VAL A 1 86 ? 15.654 -6.712 -11.521 1.00 85.56 86 VAL A O 1
ATOM 700 N N . VAL A 1 87 ? 15.521 -6.188 -13.702 1.00 84.31 87 VAL A N 1
ATOM 701 C CA . VAL A 1 87 ? 14.353 -5.295 -13.583 1.00 84.31 87 VAL A CA 1
ATOM 702 C C . VAL A 1 87 ? 13.116 -6.043 -13.078 1.00 84.31 87 VAL A C 1
ATOM 704 O O . VAL A 1 87 ? 12.354 -5.488 -12.292 1.00 84.31 87 VAL A O 1
ATOM 707 N N . ILE A 1 88 ? 12.935 -7.309 -13.468 1.00 84.88 88 ILE A N 1
ATOM 708 C CA . ILE A 1 88 ? 11.849 -8.162 -12.962 1.00 84.88 88 ILE A CA 1
ATOM 709 C C . ILE A 1 88 ? 12.078 -8.550 -11.500 1.00 84.88 88 ILE A C 1
ATOM 711 O O . ILE A 1 88 ? 11.118 -8.592 -10.740 1.00 84.88 88 ILE A O 1
ATOM 715 N N . LEU A 1 89 ? 13.314 -8.837 -11.086 1.00 86.75 89 LEU A N 1
ATOM 716 C CA . LEU A 1 89 ? 13.626 -9.288 -9.723 1.00 86.75 89 LEU A CA 1
ATOM 717 C C . LEU A 1 89 ? 13.646 -8.155 -8.687 1.00 86.75 89 LEU A C 1
ATOM 719 O O . LEU A 1 89 ? 13.334 -8.390 -7.519 1.00 86.75 89 LEU A O 1
ATOM 723 N N . LEU A 1 90 ? 13.977 -6.932 -9.098 1.00 85.50 90 LEU A N 1
ATOM 724 C CA . LEU A 1 90 ? 14.042 -5.745 -8.239 1.00 85.50 90 LEU A CA 1
ATOM 725 C C . LEU A 1 90 ? 12.750 -5.472 -7.429 1.00 85.50 90 LEU A C 1
ATOM 727 O O . LEU A 1 90 ? 12.861 -5.279 -6.216 1.00 85.50 90 LEU A O 1
ATOM 731 N N . PRO A 1 91 ? 11.527 -5.511 -8.005 1.00 84.06 91 PRO A N 1
ATOM 732 C CA . PRO A 1 91 ? 10.296 -5.356 -7.225 1.00 84.06 91 PRO A CA 1
ATOM 733 C C . PRO A 1 91 ? 10.111 -6.444 -6.168 1.00 84.06 91 PRO A C 1
ATOM 735 O O . PRO A 1 91 ? 9.716 -6.136 -5.045 1.00 84.06 91 PRO A O 1
ATOM 738 N N . TYR A 1 92 ? 10.429 -7.703 -6.486 1.00 83.25 92 TYR A N 1
ATOM 739 C CA . TYR A 1 92 ? 10.322 -8.795 -5.515 1.00 83.25 92 TYR A CA 1
ATOM 740 C C . TYR A 1 92 ? 11.297 -8.603 -4.359 1.00 83.25 92 TYR A C 1
ATOM 742 O O . TYR A 1 92 ? 10.918 -8.809 -3.212 1.00 83.25 92 TYR A O 1
ATOM 750 N N . LEU A 1 93 ? 12.519 -8.141 -4.633 1.00 85.81 93 LEU A N 1
ATOM 751 C CA . LEU A 1 93 ? 13.471 -7.763 -3.588 1.00 85.81 93 LEU A CA 1
ATOM 752 C C . LEU A 1 93 ? 12.922 -6.653 -2.685 1.00 85.81 93 LEU A C 1
ATOM 754 O O . LEU A 1 93 ? 13.092 -6.736 -1.470 1.00 85.81 93 LEU A O 1
ATOM 758 N N . GLY A 1 94 ? 12.230 -5.656 -3.242 1.00 84.19 94 GLY A N 1
ATOM 759 C CA . GLY A 1 94 ? 11.559 -4.614 -2.461 1.00 84.19 94 GLY A CA 1
ATOM 760 C C . GLY A 1 94 ? 10.474 -5.180 -1.542 1.00 84.19 94 GLY A C 1
ATOM 761 O O . GLY A 1 94 ? 10.478 -4.899 -0.345 1.00 84.19 94 GLY A O 1
ATOM 762 N N . VAL A 1 95 ? 9.601 -6.043 -2.072 1.00 84.31 95 VAL A N 1
ATOM 763 C CA . VAL A 1 95 ? 8.552 -6.712 -1.285 1.00 84.31 95 VAL A CA 1
ATOM 764 C C . VAL A 1 95 ? 9.158 -7.613 -0.214 1.00 84.31 95 VAL A C 1
ATOM 766 O O . VAL A 1 95 ? 8.752 -7.535 0.937 1.00 84.31 95 VAL A O 1
ATOM 769 N N . PHE A 1 96 ? 10.154 -8.435 -0.545 1.00 84.50 96 PHE A N 1
ATOM 770 C CA . PHE A 1 96 ? 10.803 -9.307 0.433 1.00 84.50 96 PHE A CA 1
ATOM 771 C C . PHE A 1 96 ? 11.515 -8.510 1.519 1.00 84.50 96 PHE A C 1
ATOM 773 O O . PHE A 1 96 ? 11.397 -8.854 2.689 1.00 84.50 96 PHE A O 1
ATOM 780 N N . THR A 1 97 ? 12.190 -7.416 1.165 1.00 86.94 97 THR A N 1
ATOM 781 C CA . THR A 1 97 ? 12.809 -6.527 2.154 1.00 86.94 97 THR A CA 1
ATOM 782 C C . THR A 1 97 ? 11.748 -5.909 3.063 1.00 86.94 97 THR A C 1
ATOM 784 O O . THR A 1 97 ? 11.895 -5.964 4.280 1.00 86.94 97 THR A O 1
ATOM 787 N N . TYR A 1 98 ? 10.647 -5.395 2.501 1.00 81.75 98 TYR A N 1
ATOM 788 C CA . TYR A 1 98 ? 9.522 -4.862 3.274 1.00 81.75 98 TYR A CA 1
ATOM 789 C C . TYR A 1 98 ? 8.915 -5.917 4.205 1.00 81.75 98 TYR A C 1
ATOM 791 O O . TYR A 1 98 ? 8.727 -5.654 5.384 1.00 81.75 98 TYR A O 1
ATOM 799 N N . LEU A 1 99 ? 8.678 -7.136 3.717 1.00 81.12 99 LEU A N 1
ATOM 800 C CA . LEU A 1 99 ? 8.146 -8.235 4.525 1.00 81.12 99 LEU A CA 1
ATOM 801 C C . LEU A 1 99 ? 9.110 -8.670 5.635 1.00 81.12 99 LEU A C 1
ATOM 803 O O . LEU A 1 99 ? 8.659 -9.046 6.711 1.00 81.12 99 LEU A O 1
ATOM 807 N N . ILE A 1 100 ? 10.423 -8.619 5.407 1.00 81.31 100 ILE A N 1
ATOM 808 C CA . ILE A 1 100 ? 11.419 -8.947 6.435 1.00 81.31 100 ILE A CA 1
ATOM 809 C C . ILE A 1 100 ? 11.469 -7.858 7.516 1.00 81.31 100 ILE A C 1
ATOM 811 O O . ILE A 1 100 ? 11.600 -8.184 8.695 1.00 81.31 100 ILE A O 1
ATOM 815 N N . VAL A 1 101 ? 11.357 -6.585 7.129 1.00 81.81 101 VAL A N 1
ATOM 816 C CA . VAL A 1 101 ? 11.409 -5.444 8.056 1.00 81.81 101 VAL A CA 1
ATOM 817 C C . VAL A 1 101 ? 10.094 -5.282 8.826 1.00 81.81 101 VAL A C 1
ATOM 819 O O . VAL A 1 101 ? 10.111 -5.163 10.045 1.00 81.81 101 VAL A O 1
ATOM 822 N N . GLU A 1 102 ? 8.959 -5.333 8.132 1.00 71.19 102 GLU A N 1
ATOM 823 C CA . GLU A 1 102 ? 7.634 -4.978 8.657 1.00 71.19 102 GLU A CA 1
ATOM 824 C C . GLU A 1 102 ? 6.786 -6.207 9.041 1.00 71.19 102 GLU A C 1
ATOM 826 O O . GLU A 1 102 ? 5.834 -6.117 9.817 1.00 71.19 102 GLU A O 1
ATOM 831 N N . GLY A 1 103 ? 7.109 -7.396 8.519 1.00 59.44 103 GLY A N 1
ATOM 832 C CA . GLY A 1 103 ? 6.238 -8.576 8.617 1.00 59.44 103 GLY A CA 1
ATOM 833 C C . GLY A 1 103 ? 5.980 -9.074 10.040 1.00 59.44 103 GLY A C 1
ATOM 834 O O . GLY A 1 103 ? 4.995 -9.773 10.274 1.00 59.44 103 GLY A O 1
ATOM 835 N N . ARG A 1 104 ? 6.818 -8.690 11.010 1.00 59.12 104 ARG A N 1
ATOM 836 C CA . ARG A 1 104 ? 6.632 -9.046 12.423 1.00 59.12 104 ARG A CA 1
ATOM 837 C C . ARG A 1 104 ? 5.543 -8.221 13.115 1.00 59.12 104 ARG A C 1
ATOM 839 O O . ARG A 1 104 ? 4.860 -8.756 13.984 1.00 59.12 104 ARG A O 1
ATOM 846 N N . ASP A 1 105 ? 5.328 -6.978 12.692 1.00 59.84 105 ASP A N 1
ATOM 847 C CA . ASP A 1 105 ? 4.392 -6.055 13.345 1.00 59.84 105 ASP A CA 1
ATOM 848 C C . ASP A 1 105 ? 2.955 -6.169 12.819 1.00 59.84 105 ASP A C 1
ATOM 850 O O . ASP A 1 105 ? 2.008 -5.779 13.507 1.00 59.84 105 ASP A O 1
ATOM 854 N N . ILE A 1 106 ? 2.768 -6.727 11.619 1.00 57.62 106 ILE A N 1
ATOM 855 C CA . ILE A 1 106 ? 1.449 -6.856 10.979 1.00 57.62 106 ILE A CA 1
ATOM 856 C C . ILE A 1 106 ? 0.671 -8.055 11.535 1.00 57.62 106 ILE A C 1
ATOM 858 O O . ILE A 1 106 ? -0.539 -7.970 11.732 1.00 57.62 106 ILE A O 1
ATOM 862 N N . VAL A 1 107 ? 1.346 -9.175 11.811 1.00 59.88 107 VAL A N 1
ATOM 863 C CA . VAL A 1 107 ? 0.680 -10.409 12.263 1.00 59.88 107 VAL A CA 1
ATOM 864 C C . VAL A 1 107 ? 0.251 -10.310 13.728 1.00 59.88 107 VAL A C 1
ATOM 866 O O . VAL A 1 107 ? -0.844 -10.749 14.068 1.00 59.88 107 VAL A O 1
ATOM 869 N N . GLY A 1 108 ? 1.071 -9.696 14.588 1.00 62.09 108 GLY A N 1
ATOM 870 C CA . GLY A 1 108 ? 0.770 -9.570 16.018 1.00 62.09 108 GLY A CA 1
ATOM 871 C C . GLY A 1 108 ? -0.435 -8.672 16.303 1.00 62.09 108 GLY A C 1
ATOM 872 O O . GLY A 1 108 ? -1.335 -9.070 17.037 1.00 62.09 108 GLY A O 1
ATOM 873 N N . ARG A 1 109 ? -0.485 -7.491 15.673 1.00 64.62 109 ARG A N 1
ATOM 874 C CA . ARG A 1 109 ? -1.566 -6.513 15.881 1.00 64.62 109 ARG A CA 1
ATOM 875 C C . ARG A 1 109 ? -2.879 -6.948 15.240 1.00 64.62 109 ARG A C 1
ATOM 877 O O . ARG A 1 109 ? -3.901 -6.951 15.911 1.00 64.62 109 ARG A O 1
ATOM 884 N N . ARG A 1 110 ? -2.850 -7.448 13.997 1.00 62.06 110 ARG A N 1
ATOM 885 C CA . ARG A 1 110 ? -4.070 -7.937 13.327 1.00 62.06 110 ARG A CA 1
ATOM 886 C C . ARG A 1 110 ? -4.682 -9.154 14.012 1.00 62.06 110 ARG A C 1
ATOM 888 O O . ARG A 1 110 ? -5.894 -9.323 13.963 1.00 62.06 110 ARG A O 1
ATOM 895 N N . ALA A 1 111 ? -3.870 -10.005 14.642 1.00 65.81 111 ALA A N 1
ATOM 896 C CA . ALA A 1 111 ? -4.382 -11.122 15.432 1.00 65.81 111 ALA A CA 1
ATOM 897 C C . ALA A 1 111 ? -5.073 -10.646 16.719 1.00 65.81 111 ALA A C 1
ATOM 899 O O . ALA A 1 111 ? -6.105 -11.203 17.085 1.00 65.81 111 ALA A O 1
ATOM 900 N N . GLN A 1 112 ? -4.535 -9.615 17.378 1.00 71.00 112 GLN A N 1
ATOM 901 C CA . GLN A 1 112 ? -5.163 -9.000 18.551 1.00 71.00 112 GLN A CA 1
ATOM 902 C C . GLN A 1 112 ? -6.462 -8.277 18.175 1.00 71.00 112 GLN A C 1
ATOM 904 O O . GLN A 1 112 ? -7.499 -8.572 18.756 1.00 71.00 112 GLN A O 1
ATOM 909 N N . GLU A 1 113 ? -6.445 -7.445 17.133 1.00 74.31 113 GLU A N 1
ATOM 910 C CA . GLU A 1 113 ? -7.636 -6.748 16.624 1.00 74.31 113 GLU A CA 1
ATOM 911 C C . GLU A 1 113 ? -8.730 -7.728 16.168 1.00 74.31 113 GLU A C 1
ATOM 913 O O . GLU A 1 113 ? -9.910 -7.534 16.458 1.00 74.31 113 GLU A O 1
ATOM 918 N N . ALA A 1 114 ? -8.360 -8.825 15.493 1.00 71.62 114 ALA A N 1
ATOM 919 C CA . ALA A 1 114 ? -9.315 -9.857 15.094 1.00 71.62 114 ALA A CA 1
ATOM 920 C C . ALA A 1 114 ? -9.899 -10.611 16.299 1.00 71.62 114 ALA A C 1
ATOM 922 O O . ALA A 1 114 ? -11.091 -10.921 16.299 1.00 71.62 114 ALA A O 1
ATOM 923 N N . ALA A 1 115 ? -9.088 -10.890 17.324 1.00 75.81 115 ALA A N 1
ATOM 924 C CA . ALA A 1 115 ? -9.555 -11.521 18.555 1.00 75.81 115 ALA A CA 1
ATOM 925 C C . ALA A 1 115 ? -10.502 -10.598 19.339 1.00 75.81 115 ALA A C 1
ATOM 927 O O . ALA A 1 115 ? -11.544 -11.048 19.814 1.00 75.81 115 ALA A O 1
ATOM 928 N N . GLU A 1 116 ? -10.193 -9.305 19.425 1.00 77.81 116 GLU A N 1
ATOM 929 C CA . GLU A 1 116 ? -11.054 -8.304 20.061 1.00 77.81 116 GLU A CA 1
ATOM 930 C C . GLU A 1 116 ? -12.373 -8.126 19.296 1.00 77.81 116 GLU A C 1
ATOM 932 O O . GLU A 1 116 ? -13.445 -8.111 19.903 1.00 77.81 116 GLU A O 1
ATOM 937 N N . ALA A 1 117 ? -12.333 -8.083 17.961 1.00 75.12 117 ALA A N 1
ATOM 938 C CA . ALA A 1 117 ? -13.535 -8.029 17.131 1.00 75.12 117 A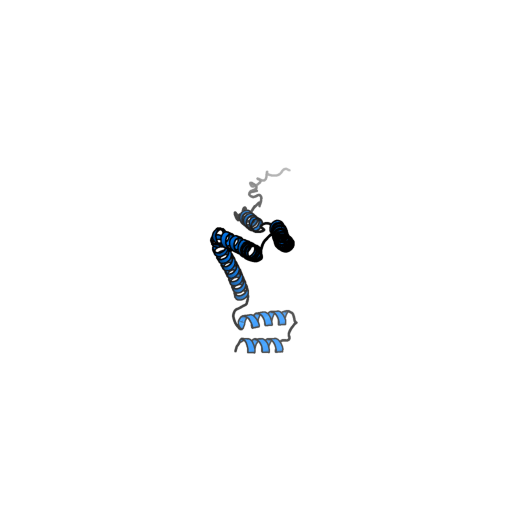LA A CA 1
ATOM 939 C C . ALA A 1 117 ? -14.420 -9.280 17.299 1.00 75.12 117 ALA A C 1
ATOM 941 O O . ALA A 1 117 ? -15.649 -9.172 17.352 1.00 75.12 117 ALA A O 1
ATOM 942 N N . GLN A 1 118 ? -13.814 -10.467 17.425 1.00 74.00 118 GLN A N 1
ATOM 943 C CA . GLN A 1 118 ? -14.532 -11.710 17.721 1.00 74.00 118 GLN A CA 1
ATOM 944 C C . GLN A 1 118 ? -15.185 -11.676 19.107 1.00 74.00 118 GLN A C 1
ATOM 946 O O . GLN A 1 118 ? -16.367 -11.995 19.222 1.00 74.00 118 GLN A O 1
ATOM 951 N N . GLN A 1 119 ? -14.471 -11.217 20.138 1.00 78.94 119 GLN A N 1
ATOM 952 C CA . GLN A 1 119 ? -15.018 -11.085 21.494 1.00 78.94 119 GLN A CA 1
ATOM 953 C C . GLN A 1 119 ? -16.205 -10.116 21.545 1.00 78.94 119 GLN A C 1
ATOM 955 O O . GLN A 1 119 ? -17.228 -10.419 22.156 1.00 78.94 119 GLN A O 1
ATOM 960 N N . GLN A 1 120 ? -16.126 -8.981 20.844 1.00 78.62 120 GLN A N 1
ATOM 961 C CA . GLN A 1 120 ? -17.235 -8.023 20.772 1.00 78.62 120 GLN A CA 1
ATOM 962 C C . GLN A 1 120 ? -18.474 -8.608 20.076 1.00 78.62 120 GLN A C 1
ATOM 964 O O . GLN A 1 120 ? -19.609 -8.334 20.482 1.00 78.62 120 GLN A O 1
ATOM 969 N N . LEU A 1 121 ? -18.278 -9.430 19.040 1.00 74.69 121 LEU A N 1
ATOM 970 C CA . LEU A 1 121 ? -19.360 -10.155 18.372 1.00 74.69 121 LEU A CA 1
ATOM 971 C C . LEU A 1 121 ? -19.983 -11.212 19.289 1.00 74.69 121 LEU A C 1
ATOM 973 O O . LEU A 1 121 ? -21.210 -11.280 19.380 1.00 74.69 121 LEU A O 1
ATOM 977 N N . GLU A 1 122 ? -19.166 -11.994 19.994 1.00 78.31 122 GLU A N 1
ATOM 978 C CA . GLU A 1 122 ? -19.626 -13.004 20.953 1.00 78.31 122 GLU A CA 1
ATOM 979 C C . GLU A 1 122 ? -20.403 -12.379 22.114 1.00 78.31 122 GLU A C 1
ATOM 981 O O . GLU A 1 122 ? -21.483 -12.860 22.458 1.00 78.31 122 GLU A O 1
ATOM 986 N N . ASP A 1 123 ? -19.923 -11.270 22.673 1.00 79.00 123 ASP A N 1
ATOM 987 C CA . ASP A 1 123 ? -20.613 -10.538 23.735 1.00 79.00 123 ASP A CA 1
ATOM 988 C C . ASP A 1 123 ? -21.934 -9.945 23.251 1.00 79.00 123 ASP A C 1
ATOM 990 O O . ASP A 1 123 ? -22.945 -9.997 23.960 1.00 79.00 123 ASP A O 1
ATOM 994 N N . ARG A 1 124 ? -21.967 -9.410 22.026 1.00 75.19 124 ARG A N 1
ATOM 995 C CA . ARG A 1 124 ? -23.202 -8.916 21.412 1.00 75.19 124 ARG A CA 1
ATOM 996 C C . ARG A 1 124 ? -24.190 -10.062 21.191 1.00 75.19 124 ARG A C 1
ATOM 998 O O . ARG A 1 124 ? -25.357 -9.916 21.548 1.00 75.19 124 ARG A O 1
ATOM 1005 N N . MET A 1 125 ? -23.740 -11.214 20.693 1.00 70.88 125 MET A N 1
ATOM 1006 C CA . MET A 1 125 ? -24.579 -12.409 20.553 1.00 70.88 125 MET A CA 1
ATOM 1007 C C . MET A 1 125 ? -25.059 -12.934 21.905 1.00 70.88 125 MET A C 1
ATOM 1009 O O . MET A 1 125 ? -26.229 -13.287 22.031 1.00 70.88 125 MET A O 1
ATOM 1013 N N . ARG A 1 126 ? -24.208 -12.941 22.935 1.00 76.62 126 ARG A N 1
ATOM 1014 C CA . ARG A 1 126 ? -24.564 -13.368 24.291 1.00 76.62 126 ARG A CA 1
ATOM 1015 C C . ARG A 1 126 ? -25.591 -12.436 24.918 1.00 76.62 126 ARG A C 1
ATOM 1017 O O . ARG A 1 126 ? -26.528 -12.923 25.532 1.00 76.62 126 ARG A O 1
ATOM 1024 N N . ARG A 1 127 ? -25.476 -11.118 24.732 1.00 74.19 127 ARG A N 1
ATOM 1025 C CA . ARG A 1 127 ? -26.472 -10.141 25.208 1.00 74.19 127 ARG A CA 1
ATOM 1026 C C . ARG A 1 127 ? -27.800 -10.280 24.476 1.00 74.19 127 ARG A C 1
ATOM 1028 O O . ARG A 1 127 ? -28.836 -10.291 25.129 1.00 74.19 127 ARG A O 1
ATOM 1035 N N . ILE A 1 128 ? -27.771 -10.457 23.155 1.00 75.00 128 ILE A N 1
ATOM 1036 C CA . ILE A 1 128 ? -28.976 -10.730 22.361 1.00 75.00 128 ILE A CA 1
ATOM 1037 C C . ILE A 1 128 ? -29.610 -12.053 22.804 1.00 75.00 128 ILE A C 1
ATOM 1039 O O . ILE A 1 128 ? -30.821 -12.118 22.963 1.00 75.00 128 ILE A O 1
ATOM 1043 N N . SER A 1 129 ? -28.806 -13.079 23.082 1.00 67.38 129 SER A N 1
ATOM 1044 C CA . SER A 1 129 ? -29.275 -14.393 23.546 1.00 67.38 129 SER A CA 1
ATOM 1045 C C . SER A 1 129 ? -29.704 -14.406 25.016 1.00 67.38 129 SER A C 1
ATOM 1047 O O . SER A 1 129 ? -30.478 -15.266 25.403 1.00 67.38 129 SER A O 1
ATOM 1049 N N . ALA A 1 130 ? -29.210 -13.478 25.838 1.00 64.88 130 ALA A N 1
ATOM 1050 C CA . ALA A 1 130 ? -29.630 -13.288 27.227 1.00 64.88 130 ALA A CA 1
ATOM 1051 C C . ALA A 1 130 ? -30.885 -12.405 27.338 1.00 64.88 130 ALA A C 1
ATOM 1053 O O . ALA A 1 130 ? -31.628 -12.510 28.309 1.00 64.88 130 ALA A O 1
ATOM 1054 N N . GLN A 1 131 ? -31.121 -11.534 26.351 1.00 59.94 131 GLN A N 1
ATOM 1055 C CA . GLN A 1 131 ? -32.357 -10.757 26.199 1.00 59.94 131 GLN A CA 1
ATOM 1056 C C . GLN A 1 131 ? -33.431 -11.517 25.413 1.00 59.94 131 GLN A C 1
ATOM 1058 O O . GLN A 1 131 ? -34.620 -11.246 25.578 1.00 59.94 131 GLN A O 1
ATOM 1063 N N . ALA A 1 132 ? -33.039 -12.483 24.582 1.00 52.81 132 ALA A N 1
ATOM 1064 C CA . ALA A 1 132 ? -33.932 -13.508 24.074 1.00 52.81 132 ALA A CA 1
ATOM 1065 C C . ALA A 1 132 ? -34.236 -14.468 25.231 1.00 52.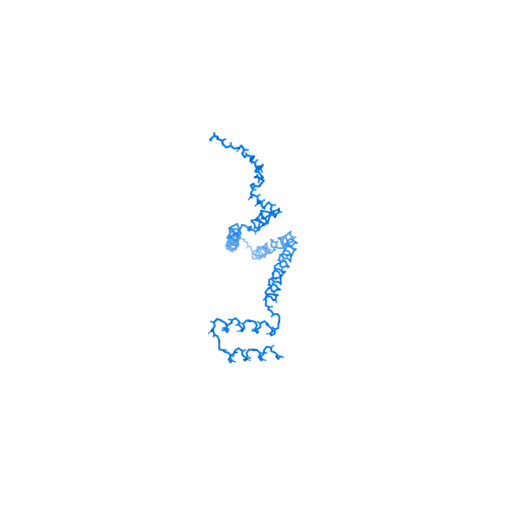81 132 ALA A C 1
ATOM 1067 O O . ALA A 1 132 ? -33.309 -15.045 25.798 1.00 52.81 132 ALA A O 1
ATOM 1068 N N . PRO A 1 133 ? -35.499 -14.661 25.632 1.00 53.66 133 PRO A N 1
ATOM 1069 C CA . PRO A 1 133 ? -35.780 -15.625 26.679 1.00 53.66 133 PRO A CA 1
ATOM 1070 C C . PRO A 1 133 ? -35.445 -17.008 26.110 1.00 53.66 133 PRO A C 1
ATOM 1072 O O . PRO A 1 133 ? -35.940 -17.386 25.049 1.00 53.66 133 PRO A O 1
ATOM 1075 N N . ALA A 1 134 ? -34.528 -17.716 26.766 1.00 47.28 134 ALA A N 1
ATOM 1076 C CA . ALA A 1 134 ? -34.030 -18.998 26.291 1.00 47.28 134 ALA A CA 1
ATOM 1077 C C . ALA A 1 134 ? -35.181 -20.009 26.135 1.00 47.28 134 ALA A C 1
ATOM 1079 O O . ALA A 1 134 ? -36.025 -20.144 27.025 1.00 47.28 134 ALA A O 1
ATOM 1080 N N . GLY A 1 135 ? -35.193 -20.729 25.009 1.00 60.91 135 GLY A N 1
ATOM 1081 C CA . GLY A 1 135 ? -36.165 -21.790 24.729 1.00 60.91 135 GLY A CA 1
ATOM 1082 C C . GLY A 1 135 ? -37.605 -21.296 24.555 1.00 60.91 135 GLY A C 1
ATOM 1083 O O . GLY A 1 135 ? -37.878 -20.097 24.573 1.00 60.91 135 GLY A O 1
ATOM 1084 N N . GLY A 1 136 ? -38.542 -22.232 24.387 1.00 56.47 136 GLY A N 1
ATOM 1085 C CA . GLY A 1 136 ? -39.942 -21.948 24.044 1.00 56.47 136 GLY A CA 1
ATOM 1086 C C . GLY A 1 136 ? -40.664 -20.936 24.944 1.00 56.47 136 GLY A C 1
ATOM 1087 O O . GLY A 1 136 ? -41.601 -20.271 24.513 1.00 56.47 136 GLY A O 1
ATOM 1088 N N . THR A 1 137 ? -40.182 -20.706 26.164 1.00 61.31 137 THR A N 1
ATOM 1089 C CA . THR A 1 137 ? -40.616 -19.603 27.032 1.00 61.31 137 THR A CA 1
ATOM 1090 C C . THR A 1 137 ? -40.493 -18.217 26.388 1.00 61.31 137 THR A C 1
ATOM 1092 O O . THR A 1 137 ? -41.356 -17.369 26.619 1.00 61.31 137 THR A O 1
ATOM 1095 N N . GLY A 1 138 ? -39.485 -17.979 25.543 1.00 66.38 138 GLY A N 1
ATOM 1096 C CA . GLY A 1 138 ? -39.310 -16.703 24.850 1.00 66.38 138 GLY A CA 1
ATOM 1097 C C . GLY A 1 138 ? -40.223 -16.492 23.661 1.00 66.38 138 GLY A C 1
ATOM 1098 O O . GLY A 1 138 ? -40.735 -15.387 23.472 1.00 66.38 138 GLY A O 1
ATOM 1099 N N . GLU A 1 139 ? -40.508 -17.557 22.916 1.00 69.25 139 GLU A N 1
ATOM 1100 C CA . GLU A 1 139 ? -41.523 -17.534 21.862 1.00 69.25 139 GLU A CA 1
ATOM 1101 C C . GLU A 1 139 ? -42.925 -17.331 22.448 1.00 69.25 139 GLU A C 1
ATOM 1103 O O . GLU A 1 139 ? -43.710 -16.560 21.901 1.00 69.25 139 GLU A O 1
ATOM 1108 N N . ILE A 1 140 ? -43.222 -17.925 23.611 1.00 76.25 140 ILE A N 1
ATOM 1109 C CA . ILE A 1 140 ? -44.490 -17.716 24.327 1.00 76.25 140 ILE A CA 1
ATOM 1110 C C . ILE A 1 140 ? -44.607 -16.272 24.832 1.00 76.25 140 ILE A C 1
ATOM 1112 O O . ILE A 1 140 ? -45.670 -15.663 24.718 1.00 76.25 140 ILE A O 1
ATOM 1116 N N . GLN A 1 141 ? -43.530 -15.691 25.368 1.00 76.25 141 GLN A N 1
ATOM 1117 C CA . GLN A 1 141 ? -43.552 -14.310 25.854 1.00 76.25 141 GLN A CA 1
ATOM 1118 C C . GLN A 1 141 ? -43.721 -13.302 24.709 1.00 76.25 141 GLN A C 1
ATOM 1120 O O . GLN A 1 141 ? -44.480 -12.342 24.845 1.00 76.25 141 GLN A O 1
ATOM 1125 N N . ARG A 1 142 ? -43.082 -13.553 23.560 1.00 77.44 142 ARG A N 1
ATOM 1126 C CA . ARG A 1 142 ? -43.231 -12.719 22.363 1.00 77.44 142 ARG A CA 1
ATOM 1127 C C . ARG A 1 142 ? -44.596 -12.898 21.696 1.00 77.44 142 ARG A C 1
ATOM 1129 O O . ARG A 1 142 ? -45.208 -11.913 21.303 1.00 77.44 142 ARG A O 1
ATOM 1136 N N . GLY A 1 143 ? -45.117 -14.124 21.653 1.00 80.00 143 GLY A N 1
ATOM 1137 C CA . GLY A 1 143 ? -46.479 -14.407 21.199 1.00 80.00 143 GLY A CA 1
ATOM 1138 C C . GLY A 1 143 ? -47.539 -13.705 22.052 1.00 80.00 143 GLY A C 1
ATOM 1139 O O . GLY A 1 143 ? -48.502 -13.177 21.510 1.00 80.00 143 GLY A O 1
ATOM 1140 N N . LYS A 1 144 ? -47.340 -13.619 23.374 1.00 80.50 144 LYS A N 1
ATOM 1141 C CA . LYS A 1 144 ? -48.268 -12.905 24.261 1.00 80.50 144 LYS A CA 1
ATOM 1142 C C . LYS A 1 144 ? -48.281 -11.401 23.978 1.00 80.50 144 LYS A C 1
ATOM 1144 O O . LYS A 1 144 ? -49.353 -10.817 23.913 1.00 80.50 144 LYS A O 1
ATOM 1149 N N . GLN A 1 145 ? -47.112 -10.802 23.743 1.00 81.81 145 GLN A N 1
ATOM 1150 C CA . GLN A 1 145 ? -47.017 -9.399 23.321 1.00 81.81 145 GLN A CA 1
ATOM 1151 C C . GLN A 1 145 ? -47.797 -9.133 22.028 1.00 81.81 145 GLN A C 1
ATOM 1153 O O . GLN A 1 145 ? -48.555 -8.174 21.965 1.00 81.81 145 GLN A O 1
ATOM 1158 N N . LEU A 1 146 ? -47.674 -10.013 21.032 1.00 83.25 146 LEU A N 1
ATOM 1159 C CA . LEU A 1 146 ? -48.388 -9.869 19.759 1.00 83.25 146 LEU A CA 1
ATOM 1160 C C . LEU A 1 146 ? -49.913 -10.025 19.903 1.00 83.25 146 LEU A C 1
ATOM 1162 O O . LEU A 1 146 ? -50.658 -9.411 19.140 1.00 83.25 146 LEU A O 1
ATOM 1166 N N . LEU A 1 147 ? -50.379 -10.839 20.858 1.00 84.69 147 LEU A N 1
ATOM 1167 C CA . LEU A 1 147 ? -51.802 -10.992 21.183 1.00 84.69 147 LEU A CA 1
ATOM 1168 C C . LEU A 1 147 ? -52.345 -9.744 21.893 1.00 84.69 147 LEU A C 1
ATOM 1170 O O . LEU A 1 147 ? -53.425 -9.268 21.552 1.00 84.69 147 LEU A O 1
ATOM 1174 N N . ASP A 1 148 ? -51.579 -9.198 22.841 1.00 83.25 148 ASP A N 1
ATOM 1175 C CA . ASP A 1 148 ? -51.924 -7.971 23.570 1.00 83.25 148 ASP A CA 1
ATOM 1176 C C . ASP A 1 148 ? -51.932 -6.740 22.635 1.00 83.25 148 ASP A C 1
ATOM 1178 O O . ASP A 1 148 ? -52.737 -5.827 22.813 1.00 83.25 148 ASP A O 1
ATOM 1182 N N . GLU A 1 149 ? -51.089 -6.737 21.595 1.00 85.19 149 GLU A N 1
ATOM 1183 C CA . GLU A 1 149 ? -51.092 -5.747 20.505 1.00 85.19 149 GLU A CA 1
ATOM 1184 C C . GLU A 1 149 ? -52.235 -5.955 19.489 1.00 85.19 149 GLU A C 1
ATOM 1186 O O . GLU A 1 149 ? -52.466 -5.098 18.637 1.00 85.19 149 GLU A O 1
ATOM 1191 N N . GLY A 1 150 ? -52.963 -7.076 19.564 1.00 83.06 150 GLY A N 1
ATOM 1192 C CA . GLY A 1 150 ? -54.036 -7.432 18.629 1.00 83.06 150 GLY A CA 1
ATOM 1193 C C . GLY A 1 150 ? -53.551 -7.847 17.235 1.00 83.06 150 GLY A C 1
ATOM 1194 O O . GLY A 1 150 ? -54.358 -7.970 16.315 1.00 83.06 150 GLY A O 1
ATOM 1195 N N . THR A 1 151 ? -52.243 -8.064 17.070 1.00 87.94 151 THR A N 1
ATOM 1196 C CA . THR A 1 151 ? -51.606 -8.468 15.807 1.00 87.94 151 THR A CA 1
ATOM 1197 C C . THR A 1 151 ? -51.879 -9.938 15.477 1.00 87.94 151 THR A C 1
ATOM 1199 O O . THR A 1 151 ? -51.889 -10.313 14.306 1.00 87.94 151 THR A O 1
ATOM 1202 N N . ILE A 1 152 ? -52.113 -10.768 16.498 1.00 87.62 152 ILE A N 1
ATOM 1203 C CA . ILE A 1 152 ? -52.495 -12.179 16.352 1.00 87.62 152 ILE A CA 1
ATOM 1204 C C . ILE A 1 152 ? -53.753 -12.490 17.162 1.00 87.62 152 ILE A C 1
ATOM 1206 O O . ILE A 1 152 ? -54.069 -11.815 18.141 1.00 87.62 152 ILE A O 1
ATOM 1210 N N . THR A 1 153 ? -54.460 -13.541 16.768 1.00 86.19 153 THR A N 1
ATOM 1211 C CA . THR A 1 153 ? -55.658 -14.034 17.455 1.00 86.19 153 THR A CA 1
ATOM 1212 C C . THR A 1 153 ? -55.318 -15.049 18.552 1.00 86.19 153 THR A C 1
ATOM 1214 O O . THR A 1 153 ? -54.229 -15.627 18.590 1.00 86.19 153 THR A O 1
ATOM 1217 N N . ALA A 1 154 ? -56.265 -15.293 19.466 1.00 85.88 154 ALA A N 1
ATOM 1218 C CA . ALA A 1 154 ? -56.072 -16.229 20.579 1.00 85.88 154 ALA A CA 1
ATOM 1219 C C . ALA A 1 154 ? -55.760 -17.665 20.106 1.00 85.88 154 ALA A C 1
ATOM 1221 O O . ALA A 1 154 ? -54.909 -18.332 20.695 1.00 85.88 154 ALA A O 1
ATOM 1222 N N . ASP A 1 155 ? -56.379 -18.109 19.007 1.00 86.00 155 ASP A N 1
ATOM 1223 C CA . ASP A 1 155 ? -56.127 -19.428 18.413 1.00 86.00 155 ASP A CA 1
ATOM 1224 C C . ASP A 1 155 ? -54.696 -19.556 17.855 1.00 86.00 155 ASP A C 1
ATOM 1226 O O . ASP A 1 155 ? -54.058 -20.609 17.970 1.00 86.00 155 ASP A O 1
ATOM 1230 N N . GLU A 1 156 ? -54.157 -18.475 17.284 1.00 83.38 156 GLU A N 1
ATOM 1231 C CA . GLU A 1 156 ? -52.788 -18.422 16.758 1.00 83.38 156 GLU A CA 1
ATOM 1232 C C . GLU A 1 156 ? -51.751 -18.409 17.887 1.00 83.38 156 GLU A C 1
ATOM 1234 O O . GLU A 1 156 ? -50.722 -19.085 17.799 1.00 83.38 156 GLU A O 1
ATOM 1239 N N . PHE A 1 157 ? -52.046 -17.723 18.994 1.00 87.31 157 PHE A N 1
ATOM 1240 C CA . PHE A 1 157 ? -51.211 -17.768 20.192 1.00 87.31 157 PHE A CA 1
ATOM 1241 C C . PHE A 1 157 ? -51.132 -19.184 20.793 1.00 87.31 157 PHE A C 1
ATOM 1243 O O . PHE A 1 157 ? -50.043 -19.653 21.141 1.00 87.31 157 PHE A O 1
ATOM 1250 N N . ASP A 1 158 ? -52.247 -19.917 20.844 1.00 83.56 158 ASP A N 1
ATOM 1251 C CA . ASP A 1 158 ? -52.270 -21.304 21.327 1.00 83.56 158 ASP A CA 1
ATOM 1252 C C . ASP A 1 158 ? -51.511 -22.275 20.405 1.00 83.56 158 ASP A C 1
ATOM 1254 O O . ASP A 1 158 ? -50.949 -23.280 20.859 1.00 83.56 158 ASP A O 1
ATOM 1258 N N . ALA A 1 159 ? -51.441 -21.995 19.100 1.00 83.69 159 ALA A N 1
ATOM 1259 C CA . ALA A 1 159 ? -50.574 -22.734 18.181 1.00 83.69 159 ALA A CA 1
ATOM 1260 C C . ALA A 1 159 ? -49.080 -22.497 18.479 1.00 83.69 159 ALA A C 1
ATOM 1262 O O . ALA A 1 159 ? -48.309 -23.460 18.532 1.00 83.69 159 ALA A O 1
ATOM 1263 N N . ILE A 1 160 ? -48.682 -21.249 18.753 1.00 82.19 160 ILE A N 1
ATOM 1264 C CA . ILE A 1 160 ? -47.303 -20.884 19.128 1.00 82.19 160 ILE A CA 1
ATOM 1265 C C . ILE A 1 160 ? -46.912 -21.551 20.451 1.00 82.19 160 ILE A C 1
ATOM 1267 O O . ILE A 1 160 ? -45.849 -22.160 20.554 1.00 82.19 160 ILE A O 1
ATOM 1271 N N . LYS A 1 161 ? -47.803 -21.523 21.445 1.00 78.12 161 LYS A N 1
ATOM 1272 C CA . LYS A 1 161 ? -47.570 -22.126 22.762 1.00 78.12 161 LYS A CA 1
ATOM 1273 C C . LYS A 1 161 ? -47.361 -23.638 22.693 1.00 78.12 161 LYS A C 1
ATOM 1275 O O . LYS A 1 161 ? -46.477 -24.162 23.362 1.00 78.12 161 LYS A O 1
ATOM 1280 N N . ARG A 1 162 ? -48.141 -24.338 21.862 1.00 81.12 162 ARG A N 1
ATOM 1281 C CA . ARG A 1 162 ? -47.975 -25.783 21.631 1.00 81.12 162 ARG A CA 1
ATOM 1282 C C . ARG A 1 162 ? -46.653 -26.111 20.947 1.00 81.12 162 ARG A C 1
ATOM 1284 O O . ARG A 1 162 ? -46.031 -27.093 21.320 1.00 81.12 162 ARG A O 1
ATOM 1291 N N . ARG A 1 163 ? -46.217 -25.296 19.984 1.00 77.25 163 ARG A N 1
ATOM 1292 C CA . ARG A 1 163 ? -44.942 -25.492 19.276 1.00 77.25 163 ARG A CA 1
ATOM 1293 C C . ARG A 1 163 ? -43.728 -25.235 20.169 1.00 77.25 163 ARG A C 1
ATOM 1295 O O . ARG A 1 163 ? -42.732 -25.927 20.036 1.00 77.25 163 ARG A O 1
ATOM 1302 N N . ALA A 1 164 ? -43.844 -24.275 21.078 1.00 75.94 164 ALA A N 1
ATOM 1303 C CA . ALA A 1 164 ? -42.805 -23.903 22.028 1.00 75.94 164 ALA A CA 1
ATOM 1304 C C . ALA A 1 164 ? -42.653 -24.881 23.216 1.00 75.94 164 ALA A C 1
ATOM 1306 O O . ALA A 1 164 ? -41.644 -24.849 23.915 1.00 75.94 164 ALA A O 1
ATOM 1307 N N . LEU A 1 165 ? -43.661 -25.719 23.487 1.00 71.69 165 LEU A N 1
ATOM 1308 C CA . LEU A 1 165 ? -43.662 -26.695 24.589 1.00 71.69 165 LEU A CA 1
ATOM 1309 C C . LEU A 1 165 ? -43.201 -28.108 24.179 1.00 71.69 165 LEU A C 1
ATOM 1311 O O . LEU A 1 165 ? -43.179 -28.994 25.035 1.00 71.69 165 LEU A O 1
ATOM 1315 N N . VAL A 1 166 ? -42.873 -28.323 22.902 1.00 55.81 166 VAL A N 1
ATOM 1316 C CA . VAL A 1 166 ? -42.364 -29.586 22.329 1.00 55.81 166 VAL A CA 1
ATOM 1317 C C . VAL A 1 166 ? -40.856 -29.489 22.152 1.00 55.81 166 VAL A C 1
ATOM 1319 O O . VAL A 1 166 ? -40.178 -30.492 22.465 1.00 55.81 166 VAL A O 1
#

Radius of gyration: 37.36 Å; chains: 1; bounding box: 80×74×104 Å

InterPro domains:
  IPR027379 Cardiolipin synthase N-terminal [PF13396] (57-101)